Protein AF-A0A0V7ZC06-F1 (afdb_monomer_lite)

Sequence (128 aa):
MSNLKTNTEITSINQELFADLNEKSAETISGGRFENGGGKYEVFKVYNQTGRYKIPYTVDGKRTKYPSTNSFWVTDRGGLIKFDYDAGKPGVQLKQYNLQNGRKYAFRLNTRTAYKYDIELYDIGAWT

pLDDT: mean 76.65, std 20.99, range [34.59, 96.75]

Organism: NCBI:txid371196

Radius of gyration: 22.07 Å; chains: 1; bounding box: 71×57×38 Å

Structure (mmCIF, N/CA/C/O backbone):
data_AF-A0A0V7ZC06-F1
#
_entry.id   AF-A0A0V7ZC06-F1
#
loop_
_atom_site.group_PDB
_atom_site.id
_atom_site.type_symbol
_atom_site.label_atom_id
_atom_site.label_alt_id
_atom_site.label_comp_id
_atom_site.label_asym_id
_atom_site.label_entity_id
_atom_site.label_seq_id
_atom_site.pdbx_PDB_ins_code
_atom_site.Cartn_x
_atom_site.Cartn_y
_atom_site.Cartn_z
_atom_site.occupancy
_atom_site.B_iso_or_equiv
_atom_site.auth_seq_id
_atom_site.auth_comp_id
_atom_site.auth_asym_id
_atom_site.auth_atom_id
_atom_site.pdbx_PDB_model_num
ATOM 1 N N . MET A 1 1 ? -52.140 35.665 2.231 1.00 39.22 1 MET A N 1
ATOM 2 C CA . MET A 1 1 ? -51.582 35.747 0.858 1.00 39.22 1 MET A CA 1
ATOM 3 C C . MET A 1 1 ? -50.680 36.975 0.841 1.00 39.22 1 MET A C 1
ATOM 5 O O . MET A 1 1 ? -51.178 38.013 1.227 1.00 39.22 1 MET A O 1
ATOM 9 N N . SER A 1 2 ? -49.384 36.975 0.546 1.00 40.91 2 SER A N 1
ATOM 10 C CA . SER A 1 2 ? -48.426 35.988 0.044 1.00 40.91 2 SER A CA 1
ATOM 11 C C . SER A 1 2 ? -47.044 36.299 0.642 1.00 40.91 2 SER A C 1
ATOM 13 O O . SER A 1 2 ? -46.740 37.454 0.929 1.00 40.91 2 SER A O 1
ATOM 15 N N . ASN A 1 3 ? -46.224 35.259 0.793 1.00 51.66 3 ASN A N 1
ATOM 16 C CA . ASN A 1 3 ? -44.822 35.305 1.203 1.00 51.66 3 ASN A CA 1
ATOM 17 C C . ASN A 1 3 ? -43.992 36.283 0.359 1.00 51.66 3 ASN A C 1
ATOM 19 O O . ASN A 1 3 ? -43.850 36.069 -0.842 1.00 51.66 3 ASN A O 1
ATOM 23 N N . LEU A 1 4 ? -43.355 37.261 1.001 1.00 47.22 4 LEU A N 1
ATOM 24 C CA . LEU A 1 4 ? -42.133 37.879 0.492 1.00 47.22 4 LEU A CA 1
ATOM 25 C C . LEU A 1 4 ? -41.096 37.856 1.621 1.00 47.22 4 LEU A C 1
ATOM 27 O O . LEU A 1 4 ? -40.970 38.806 2.388 1.00 47.22 4 LEU A O 1
ATOM 31 N N . LYS A 1 5 ? -40.375 36.735 1.741 1.00 47.59 5 LYS A N 1
ATOM 32 C CA . LYS A 1 5 ? -39.086 36.740 2.439 1.00 47.59 5 LYS A CA 1
ATOM 33 C C . LYS A 1 5 ? -38.128 37.522 1.551 1.00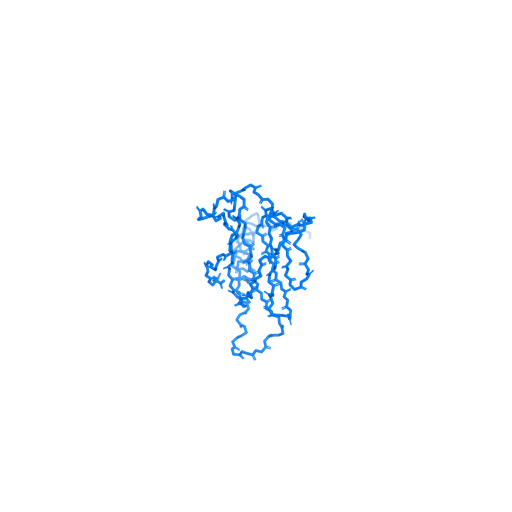 47.59 5 LYS A C 1
ATOM 35 O O . LYS A 1 5 ? -37.911 37.157 0.396 1.00 47.59 5 LYS A O 1
ATOM 40 N N . THR A 1 6 ? -37.681 38.666 2.042 1.00 45.62 6 THR A N 1
ATOM 41 C CA . THR A 1 6 ? -36.851 39.618 1.307 1.00 45.62 6 THR A CA 1
ATOM 42 C C . THR A 1 6 ? -35.501 38.983 0.959 1.00 45.62 6 THR A C 1
ATOM 44 O O . THR A 1 6 ? -34.956 38.185 1.718 1.00 45.62 6 THR A O 1
ATOM 47 N N . ASN A 1 7 ? -34.945 39.334 -0.206 1.00 49.69 7 ASN A N 1
ATOM 48 C CA . ASN A 1 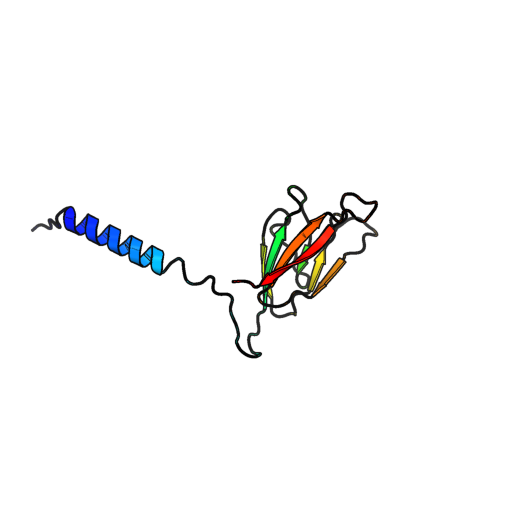7 ? -33.691 38.779 -0.749 1.00 49.69 7 ASN A CA 1
ATOM 49 C C . ASN A 1 7 ? -32.483 38.867 0.213 1.00 49.69 7 ASN A C 1
ATOM 51 O O . ASN A 1 7 ? -31.500 38.141 0.053 1.00 49.69 7 ASN A O 1
ATOM 55 N N . THR A 1 8 ? -32.559 39.720 1.234 1.00 50.12 8 THR A N 1
ATOM 56 C CA . THR A 1 8 ? -31.565 39.841 2.304 1.00 50.12 8 THR A CA 1
ATOM 57 C C . THR A 1 8 ? -31.593 38.648 3.270 1.00 50.12 8 THR A C 1
ATOM 59 O O . THR A 1 8 ? -30.533 38.151 3.641 1.00 50.12 8 THR A O 1
ATOM 62 N N . GLU A 1 9 ? -32.772 38.111 3.611 1.00 51.03 9 GLU A N 1
ATOM 63 C CA . GLU A 1 9 ? -32.895 36.922 4.474 1.00 51.03 9 GLU A CA 1
ATOM 64 C C . GLU A 1 9 ? -32.378 35.660 3.775 1.00 51.03 9 GLU A C 1
ATOM 66 O O . GLU A 1 9 ? -31.717 34.833 4.395 1.00 51.03 9 GLU A O 1
ATOM 71 N N . ILE A 1 10 ? -32.603 35.535 2.463 1.00 52.94 10 ILE A N 1
ATOM 72 C CA . ILE A 1 10 ? -32.097 34.398 1.674 1.00 52.94 10 ILE A CA 1
ATOM 73 C C . ILE A 1 10 ? -30.561 34.434 1.594 1.00 52.94 10 ILE A C 1
ATOM 75 O O . ILE A 1 10 ? -29.912 33.390 1.640 1.00 52.94 10 ILE A O 1
ATOM 79 N N . THR A 1 11 ? -29.960 35.626 1.531 1.00 50.62 11 THR A N 1
ATOM 80 C CA . THR A 1 11 ? -28.495 35.778 1.502 1.00 50.62 11 THR A CA 1
ATOM 81 C C . THR A 1 11 ? -27.863 35.449 2.861 1.00 50.62 11 THR A C 1
ATOM 83 O O . THR A 1 11 ? -26.839 34.768 2.898 1.00 50.62 11 THR A O 1
ATOM 86 N N . SER A 1 12 ? -28.507 35.850 3.966 1.00 54.19 12 SER A N 1
ATOM 87 C CA . SER A 1 12 ? -28.074 35.529 5.337 1.00 54.19 12 SER A CA 1
ATOM 88 C C . SER A 1 12 ? -28.157 34.030 5.634 1.00 54.19 12 SER A C 1
ATOM 90 O O . SER A 1 12 ? -27.194 33.448 6.121 1.00 54.19 12 SER A O 1
ATOM 92 N N . ILE A 1 13 ? -29.268 33.383 5.258 1.00 52.03 13 ILE A N 1
ATOM 93 C CA . ILE A 1 13 ? -29.461 31.937 5.449 1.00 52.03 13 ILE A CA 1
ATOM 94 C C . ILE A 1 13 ? -28.435 31.140 4.640 1.00 52.03 13 ILE A C 1
ATOM 96 O O . ILE A 1 13 ? -27.904 30.154 5.134 1.00 52.03 13 ILE A O 1
ATOM 100 N N . ASN A 1 14 ? -28.112 31.566 3.414 1.00 53.16 14 ASN A N 1
ATOM 101 C CA . ASN A 1 14 ? -27.094 30.886 2.618 1.00 53.16 14 ASN A CA 1
ATOM 102 C C . ASN A 1 14 ? -25.699 31.022 3.247 1.00 53.16 14 ASN A C 1
ATOM 104 O O . ASN A 1 14 ? -24.978 30.033 3.313 1.00 53.16 14 ASN A O 1
ATOM 108 N N . GLN A 1 15 ? -25.315 32.205 3.742 1.00 52.84 15 GLN A N 1
ATOM 109 C CA . GLN A 1 15 ? -24.008 32.383 4.387 1.00 52.84 15 GLN A CA 1
ATOM 110 C C . GLN A 1 15 ? -23.876 31.596 5.696 1.00 52.84 15 GLN A C 1
ATOM 112 O O . GLN A 1 15 ? -22.828 30.995 5.920 1.00 52.84 15 GLN A O 1
ATOM 117 N N . GLU A 1 16 ? -24.931 31.521 6.507 1.00 54.44 16 GLU A N 1
ATOM 118 C CA . GLU A 1 16 ? -24.954 30.676 7.708 1.00 54.44 16 GLU A CA 1
ATOM 119 C C . GLU A 1 16 ? -24.939 29.182 7.357 1.00 54.44 16 GLU A C 1
ATOM 121 O O . GLU A 1 16 ? -24.204 28.415 7.970 1.00 54.44 16 GLU A O 1
ATOM 126 N N . LEU A 1 17 ? -25.652 28.763 6.306 1.00 53.56 17 LEU A N 1
ATOM 127 C CA . LEU A 1 17 ? -25.674 27.367 5.863 1.00 53.56 17 LEU A CA 1
ATOM 128 C C . LEU A 1 17 ? -24.314 26.910 5.311 1.00 53.56 17 LEU A C 1
ATOM 130 O O . LEU A 1 17 ? -23.934 25.757 5.505 1.00 53.56 17 LEU A O 1
ATOM 134 N N . PHE A 1 18 ? -23.557 27.797 4.655 1.00 52.53 18 PHE A N 1
ATOM 135 C CA . PHE A 1 18 ? -22.192 27.499 4.209 1.00 52.53 18 PHE A CA 1
ATOM 136 C C . PHE A 1 18 ? -21.151 27.633 5.327 1.00 52.53 18 PHE A C 1
ATOM 138 O O . PHE A 1 18 ? -20.138 26.944 5.257 1.00 52.53 18 PHE A O 1
ATOM 145 N N . ALA A 1 19 ? -21.384 28.449 6.360 1.00 51.91 19 ALA A N 1
ATOM 146 C CA . ALA A 1 19 ? -20.537 28.488 7.553 1.00 51.91 19 ALA A CA 1
ATOM 147 C C . ALA A 1 19 ? -20.699 27.207 8.390 1.00 51.91 19 ALA A C 1
ATOM 149 O O . ALA A 1 19 ? -19.702 26.549 8.676 1.00 51.91 19 ALA A O 1
ATOM 150 N N . ASP A 1 20 ? -21.937 26.771 8.641 1.00 46.38 20 ASP A N 1
ATOM 151 C CA . ASP A 1 20 ? -22.229 25.520 9.351 1.00 46.38 20 ASP A CA 1
ATOM 152 C C . ASP A 1 20 ? -21.822 24.285 8.538 1.00 46.38 20 ASP A C 1
ATOM 154 O O . ASP A 1 20 ? -21.358 23.301 9.105 1.00 46.38 20 ASP A O 1
ATOM 158 N N . LEU A 1 21 ? -21.934 24.299 7.204 1.00 47.75 21 LEU A N 1
ATOM 159 C CA . LEU A 1 21 ? -21.404 23.204 6.382 1.00 47.75 21 LEU A CA 1
ATOM 160 C C . LEU A 1 21 ? -19.875 23.233 6.287 1.00 47.75 21 LEU A C 1
ATOM 162 O O . LEU A 1 21 ? -19.283 22.167 6.148 1.00 47.75 21 LEU A O 1
ATOM 166 N N . ASN A 1 22 ? -19.212 24.385 6.380 1.00 46.59 22 ASN A N 1
ATOM 167 C CA . ASN A 1 22 ? -17.749 24.432 6.370 1.00 46.59 22 ASN A CA 1
ATOM 168 C C . ASN A 1 22 ? -17.147 24.077 7.744 1.00 46.59 22 ASN A C 1
ATOM 170 O O . ASN A 1 22 ? -16.092 23.450 7.784 1.00 46.59 22 ASN A O 1
ATOM 174 N N . GLU A 1 23 ? -17.844 24.361 8.851 1.00 46.66 23 GLU A N 1
ATOM 175 C CA . GLU A 1 23 ? -17.490 23.850 10.186 1.00 46.66 23 GLU A CA 1
ATOM 176 C C . GLU A 1 23 ? -17.902 22.380 10.386 1.00 46.66 23 GLU A C 1
ATOM 178 O O . GLU A 1 23 ? -17.190 21.629 11.043 1.00 46.66 23 GLU A O 1
ATOM 183 N N . LYS A 1 24 ? -18.983 21.902 9.753 1.00 43.94 24 LYS A N 1
ATOM 184 C CA . LYS A 1 24 ? -19.522 20.543 9.980 1.00 43.94 24 LYS A CA 1
ATOM 185 C C . LYS A 1 24 ? -19.283 19.537 8.848 1.00 43.94 24 LYS A C 1
ATOM 187 O O . LYS A 1 24 ? -19.733 18.397 8.943 1.00 43.94 24 LYS A O 1
ATOM 192 N N . SER A 1 25 ? -18.531 19.913 7.810 1.00 42.38 25 SER A N 1
ATOM 193 C CA . SER A 1 25 ? -18.082 18.993 6.741 1.00 42.38 25 SER A CA 1
ATOM 194 C C . SER A 1 25 ? -16.558 18.862 6.637 1.00 42.38 25 SER A C 1
ATOM 196 O O . SER A 1 25 ? -16.074 18.093 5.807 1.00 42.38 25 SER A O 1
ATOM 198 N N . ALA A 1 26 ? -15.803 19.563 7.490 1.00 42.00 26 ALA A N 1
ATOM 199 C CA . ALA A 1 26 ? -14.355 19.395 7.638 1.00 42.00 26 ALA A CA 1
ATOM 200 C C . ALA A 1 26 ? -13.955 18.548 8.869 1.00 42.00 26 ALA A C 1
ATOM 202 O O . ALA A 1 26 ? -12.815 18.096 8.954 1.00 42.00 26 ALA A O 1
ATOM 203 N N . GLU A 1 27 ? -14.892 18.244 9.773 1.00 40.47 27 GLU A N 1
ATOM 204 C CA . GLU A 1 27 ? -14.658 17.434 10.977 1.00 40.47 27 GLU A CA 1
ATOM 205 C C . GLU A 1 27 ? -15.551 16.180 10.951 1.00 40.47 27 GLU A C 1
ATOM 207 O O . GLU A 1 27 ? -16.661 16.137 11.465 1.00 40.47 27 GLU A O 1
ATOM 212 N N . THR A 1 28 ? -15.177 15.119 10.239 1.00 41.81 28 THR A N 1
ATOM 213 C CA . THR A 1 28 ? -14.452 14.001 10.857 1.00 41.81 28 THR A CA 1
ATOM 214 C C . THR A 1 28 ? -13.660 13.268 9.774 1.00 41.81 28 THR A C 1
ATOM 216 O O . THR A 1 28 ? -14.080 12.258 9.212 1.00 41.81 28 THR A O 1
ATOM 219 N N . ILE A 1 29 ? -12.462 13.769 9.495 1.00 42.09 29 ILE A N 1
ATOM 220 C CA . ILE A 1 29 ? -11.320 12.899 9.209 1.00 42.09 29 ILE A CA 1
ATOM 221 C C . ILE A 1 29 ? -10.377 12.991 10.417 1.00 42.09 29 ILE A C 1
ATOM 223 O O . ILE A 1 29 ? -9.183 13.201 10.253 1.00 42.09 29 ILE A O 1
ATOM 227 N N . SER A 1 30 ? -10.894 12.845 11.641 1.00 37.25 30 SER A N 1
ATOM 228 C CA . SER A 1 30 ? -10.029 12.475 12.758 1.00 37.25 30 SER A CA 1
ATOM 229 C C . SER A 1 30 ? -9.875 10.961 12.701 1.00 37.25 30 SER A C 1
ATOM 231 O O . SER A 1 30 ? -10.849 10.205 12.663 1.00 37.25 30 SER A O 1
ATOM 233 N N . GLY A 1 31 ? -8.629 10.509 12.564 1.00 36.66 31 GLY A N 1
ATOM 234 C CA . GLY A 1 31 ? -8.310 9.097 12.673 1.00 36.66 31 GLY A CA 1
ATOM 235 C C . GLY A 1 31 ? -8.951 8.554 13.944 1.00 36.66 31 GLY A C 1
ATOM 236 O O . GLY A 1 31 ? -8.807 9.154 15.007 1.00 36.66 31 GLY A O 1
ATOM 237 N N . GLY A 1 32 ? -9.683 7.445 13.824 1.00 34.59 32 GLY A N 1
ATOM 238 C CA . GLY A 1 32 ? -10.203 6.717 14.971 1.00 34.59 32 GLY A CA 1
ATOM 239 C C . GLY A 1 32 ? -9.045 6.293 15.866 1.00 34.59 32 GLY A C 1
ATOM 240 O O . GLY A 1 32 ? -8.495 5.202 15.724 1.00 34.59 32 GLY A O 1
ATOM 241 N N . ARG A 1 33 ? -8.670 7.181 16.785 1.00 43.19 33 ARG A N 1
ATOM 242 C CA . ARG A 1 33 ? -7.946 6.885 18.003 1.00 43.19 33 ARG A CA 1
ATOM 243 C C . ARG A 1 33 ? -8.927 6.064 18.827 1.00 43.19 33 ARG A C 1
ATOM 245 O O . ARG A 1 33 ? -9.713 6.605 19.594 1.00 43.19 33 ARG A O 1
ATOM 252 N N . PHE A 1 34 ? -8.907 4.746 18.654 1.00 44.66 34 PHE A N 1
ATOM 253 C CA . PHE A 1 34 ? -9.277 3.891 19.772 1.00 44.66 34 PHE A CA 1
ATOM 254 C C . PHE A 1 34 ? -8.145 4.054 20.782 1.00 44.66 34 PHE A C 1
ATOM 256 O O . PHE A 1 34 ? -7.114 3.384 20.716 1.00 44.66 34 PHE A O 1
ATOM 263 N N . GLU A 1 35 ? -8.294 5.075 21.623 1.00 39.72 35 GLU A N 1
ATOM 264 C CA . GLU A 1 35 ? -7.498 5.271 22.821 1.00 39.72 35 GLU A CA 1
ATOM 265 C C . GLU A 1 35 ? -7.492 3.952 23.592 1.00 39.72 35 GLU A C 1
ATOM 267 O O . GLU A 1 35 ? -8.548 3.404 23.890 1.00 39.72 35 GLU A O 1
ATOM 272 N N . ASN A 1 36 ? -6.299 3.423 23.862 1.00 39.12 36 ASN A N 1
ATOM 273 C CA . ASN A 1 36 ? -6.089 2.242 24.698 1.00 39.12 36 ASN A CA 1
ATOM 274 C C . ASN A 1 36 ? -6.838 0.968 24.241 1.00 39.12 36 ASN A C 1
ATOM 276 O O . ASN A 1 36 ? -7.785 0.524 24.874 1.00 39.12 36 ASN A O 1
ATOM 280 N N . GLY A 1 37 ? -6.355 0.328 23.169 1.00 41.25 37 GLY A N 1
ATOM 281 C CA . GLY A 1 37 ? -6.504 -1.123 22.967 1.00 41.25 37 GLY A CA 1
ATOM 282 C C . GLY A 1 37 ? -7.929 -1.700 22.939 1.00 41.25 37 GLY A C 1
ATOM 283 O O . GLY A 1 37 ? -8.233 -2.566 23.754 1.00 41.25 37 GLY A O 1
ATOM 284 N N . GLY A 1 38 ? -8.787 -1.303 21.986 1.00 41.03 38 GLY A N 1
ATOM 285 C CA . GLY A 1 38 ? -10.144 -1.879 21.944 1.00 41.03 38 GLY A CA 1
ATOM 286 C C . GLY A 1 38 ? -11.013 -1.699 20.694 1.00 41.03 38 GLY A C 1
ATOM 287 O O . GLY A 1 38 ? -12.197 -2.019 20.750 1.00 41.03 38 GLY A O 1
ATOM 288 N N . GLY A 1 39 ? -10.494 -1.211 19.565 1.00 53.75 39 GLY A N 1
ATOM 289 C CA . GLY A 1 39 ? -11.253 -1.201 18.307 1.00 53.75 39 GLY A CA 1
ATOM 290 C C . GLY A 1 39 ? -11.017 -2.483 17.511 1.00 53.75 39 GLY A C 1
ATOM 291 O O . GLY A 1 39 ? -9.866 -2.825 17.265 1.00 53.75 39 GLY A O 1
ATOM 292 N N . LYS A 1 40 ? -12.076 -3.176 17.062 1.00 68.81 40 LYS A N 1
ATOM 293 C CA . LYS A 1 40 ? -11.935 -4.360 16.182 1.00 68.81 40 LYS A CA 1
ATOM 294 C C . LYS A 1 40 ? -11.237 -4.016 14.858 1.00 68.81 40 LYS A C 1
ATOM 296 O O . LYS A 1 40 ? -10.631 -4.887 14.250 1.00 68.81 40 LYS A O 1
ATOM 301 N N . TYR A 1 41 ? -11.358 -2.766 14.406 1.00 81.44 41 TYR A N 1
ATOM 302 C CA . TYR A 1 41 ? -10.904 -2.342 13.090 1.00 81.44 41 TYR A CA 1
ATOM 303 C C . TYR A 1 41 ? -9.672 -1.441 13.148 1.00 81.44 41 TYR A C 1
ATOM 305 O O . TYR A 1 41 ? -9.625 -0.460 13.890 1.00 81.44 41 TYR A O 1
ATOM 313 N N . GLU A 1 42 ? -8.719 -1.746 12.281 1.00 86.06 42 GLU A N 1
ATOM 314 C CA . GLU A 1 42 ? -7.535 -0.967 11.974 1.00 86.06 42 GLU A CA 1
ATOM 315 C C . GLU A 1 42 ? -7.726 -0.236 10.654 1.00 86.06 42 GLU A C 1
ATOM 317 O O . GLU A 1 42 ? -8.326 -0.750 9.704 1.00 86.06 42 GLU A O 1
ATOM 322 N N . VAL A 1 43 ? -7.188 0.974 10.593 1.00 88.94 43 VAL A N 1
ATOM 323 C CA . VAL A 1 43 ? -7.327 1.863 9.451 1.00 88.94 43 VAL A CA 1
ATOM 324 C C . VAL A 1 43 ? -5.968 2.345 8.975 1.00 88.94 43 VAL A C 1
ATOM 326 O O . VAL A 1 43 ? -5.093 2.678 9.772 1.00 88.94 43 VAL A O 1
ATOM 329 N N . PHE A 1 44 ? -5.777 2.400 7.662 1.00 89.88 44 PHE A N 1
ATOM 330 C CA . PHE A 1 44 ? -4.508 2.828 7.073 1.00 89.88 44 PHE A CA 1
ATOM 331 C C . PHE A 1 44 ? -4.718 3.477 5.709 1.00 89.88 44 PHE A C 1
ATOM 333 O O . PHE A 1 44 ? -5.670 3.193 4.974 1.00 89.88 44 PHE A O 1
ATOM 340 N N . LYS A 1 45 ? -3.798 4.381 5.369 1.00 93.56 45 LYS A N 1
ATOM 341 C CA . LYS A 1 45 ? -3.751 5.058 4.070 1.00 93.56 45 LYS A CA 1
ATOM 342 C C . LYS A 1 45 ? -2.507 4.605 3.319 1.00 93.56 45 LYS A C 1
ATOM 344 O O . LYS A 1 45 ? -1.399 4.746 3.827 1.00 93.56 45 LYS A O 1
ATOM 349 N N . VAL A 1 46 ? -2.688 4.089 2.109 1.00 94.56 46 VAL A N 1
ATOM 350 C CA . VAL A 1 46 ? -1.597 3.650 1.231 1.00 94.56 46 VAL A CA 1
ATOM 351 C C . VAL A 1 46 ? -1.541 4.577 0.026 1.00 94.56 46 VAL A C 1
ATOM 353 O O . VAL A 1 46 ? -2.514 4.704 -0.710 1.00 94.56 46 VAL A O 1
ATOM 356 N N . TYR A 1 47 ? -0.404 5.225 -0.173 1.00 94.44 47 TYR A N 1
ATOM 357 C CA . TYR A 1 47 ? -0.137 6.175 -1.241 1.00 94.44 47 TYR A CA 1
ATOM 358 C C . TYR A 1 47 ? 0.706 5.518 -2.326 1.00 94.44 47 TYR A C 1
ATOM 360 O O . TYR A 1 47 ? 1.597 4.713 -2.044 1.00 94.44 47 TYR A O 1
ATOM 368 N N . ASN A 1 48 ? 0.473 5.910 -3.575 1.00 93.88 48 ASN A N 1
ATOM 369 C CA . ASN A 1 48 ? 1.339 5.525 -4.679 1.00 93.88 48 ASN A CA 1
ATOM 370 C C . ASN A 1 48 ? 2.195 6.728 -5.102 1.00 93.88 48 ASN A C 1
ATOM 372 O O . ASN A 1 48 ? 1.738 7.591 -5.845 1.00 93.88 48 ASN A O 1
ATOM 376 N N . GLN A 1 49 ? 3.443 6.785 -4.623 1.00 93.75 49 GLN A N 1
ATOM 377 C CA . GLN A 1 49 ? 4.407 7.844 -4.960 1.00 93.75 49 GLN A CA 1
ATOM 378 C C . GLN A 1 49 ? 5.365 7.429 -6.086 1.00 93.75 49 GLN A C 1
ATOM 380 O O . GLN A 1 49 ? 6.398 8.054 -6.300 1.00 93.75 49 GLN A O 1
ATOM 385 N N . THR A 1 50 ? 5.023 6.386 -6.843 1.00 90.06 50 THR A N 1
ATOM 386 C CA . THR A 1 50 ? 5.818 5.922 -7.991 1.00 90.06 50 THR A CA 1
ATOM 387 C C . THR A 1 50 ? 5.506 6.705 -9.279 1.00 90.06 50 THR A C 1
ATOM 389 O O . THR A 1 50 ? 6.061 6.428 -10.346 1.00 90.06 50 THR A O 1
ATOM 392 N N . GLY A 1 51 ? 4.605 7.691 -9.193 1.00 80.12 51 GLY A N 1
ATOM 393 C CA . GLY A 1 51 ? 4.218 8.608 -10.263 1.00 80.12 51 GLY A CA 1
ATOM 394 C C . GLY A 1 51 ? 3.242 7.994 -11.264 1.00 80.12 51 GLY A C 1
ATOM 395 O O . GLY A 1 51 ? 2.092 8.411 -11.338 1.00 80.12 51 GLY A O 1
ATOM 396 N N . ARG A 1 52 ? 3.694 7.004 -12.041 1.00 82.25 52 ARG A N 1
ATOM 397 C CA . ARG A 1 52 ? 2.920 6.428 -13.162 1.00 82.25 52 ARG A CA 1
ATOM 398 C C . ARG A 1 52 ? 2.669 4.927 -13.068 1.00 82.25 52 ARG A C 1
ATOM 400 O O . ARG A 1 52 ? 1.886 4.388 -13.849 1.00 82.25 52 ARG A O 1
ATOM 407 N N . TYR A 1 53 ? 3.369 4.233 -12.176 1.00 88.94 53 TYR A N 1
ATOM 408 C CA . TYR A 1 53 ? 3.303 2.780 -12.128 1.00 88.94 53 TYR A CA 1
ATOM 409 C C . TYR A 1 53 ? 2.071 2.319 -11.360 1.00 88.94 53 TYR A C 1
ATOM 411 O O . TYR A 1 53 ? 1.695 2.886 -10.335 1.00 88.94 53 TYR A O 1
ATOM 419 N N . LYS A 1 54 ? 1.420 1.274 -11.875 1.00 92.19 54 LYS A N 1
ATOM 420 C CA . LYS A 1 54 ? 0.329 0.602 -11.172 1.00 92.19 54 LYS A CA 1
ATOM 421 C C . LYS A 1 54 ? 0.968 -0.417 -10.248 1.00 92.19 54 LYS A C 1
ATOM 423 O O . LYS A 1 54 ? 1.615 -1.331 -10.742 1.00 92.19 54 LYS A O 1
ATOM 428 N N . ILE A 1 55 ? 0.800 -0.251 -8.942 1.00 92.75 55 ILE A N 1
ATOM 429 C CA . ILE A 1 55 ? 1.342 -1.190 -7.964 1.00 92.75 55 ILE A CA 1
ATOM 430 C C . ILE A 1 55 ? 0.191 -2.086 -7.510 1.00 92.75 55 ILE A C 1
ATOM 432 O O . ILE A 1 55 ? -0.661 -1.637 -6.740 1.00 92.75 55 ILE A O 1
ATOM 436 N N . PRO A 1 56 ? 0.077 -3.319 -8.027 1.00 93.38 56 PRO A N 1
ATOM 437 C CA . PRO A 1 56 ? -0.871 -4.284 -7.498 1.00 93.38 56 PRO A CA 1
ATOM 438 C C . PRO A 1 56 ? -0.441 -4.720 -6.094 1.00 93.38 56 PRO A C 1
ATOM 440 O O . PRO A 1 56 ? 0.708 -5.079 -5.845 1.00 93.38 56 PRO A O 1
ATOM 443 N N . TYR A 1 57 ? -1.389 -4.708 -5.163 1.00 95.62 57 TYR A N 1
ATOM 444 C CA . TYR A 1 57 ? -1.161 -5.187 -3.807 1.00 95.62 57 TYR A CA 1
ATOM 445 C C . TYR A 1 57 ? -2.445 -5.732 -3.186 1.00 95.62 57 TYR A C 1
ATOM 447 O O . TYR A 1 57 ? -3.559 -5.483 -3.667 1.00 95.62 57 TYR A O 1
ATOM 455 N N . THR A 1 58 ? -2.284 -6.479 -2.101 1.00 96.12 58 THR A N 1
ATOM 456 C CA . THR A 1 58 ? -3.374 -6.936 -1.242 1.00 96.12 58 THR A CA 1
ATOM 457 C C . THR A 1 58 ? -3.163 -6.460 0.179 1.00 96.12 58 THR A C 1
ATOM 459 O O . THR A 1 58 ? -2.023 -6.446 0.629 1.00 96.12 58 THR A O 1
ATOM 462 N N . VAL A 1 59 ? -4.242 -6.186 0.898 1.00 95.62 59 VAL A N 1
ATOM 463 C CA . VAL A 1 59 ? -4.248 -6.083 2.361 1.00 95.62 59 VAL A CA 1
ATOM 464 C C . VAL A 1 59 ? -5.105 -7.226 2.885 1.00 95.62 59 VAL A C 1
ATOM 466 O O . VAL A 1 59 ? -6.251 -7.377 2.458 1.00 95.62 59 VAL A O 1
ATOM 469 N N . ASP A 1 60 ? -4.540 -8.070 3.746 1.00 94.00 60 ASP A N 1
ATOM 470 C CA . ASP A 1 60 ? -5.211 -9.238 4.335 1.00 94.00 60 ASP A CA 1
ATOM 471 C C . ASP A 1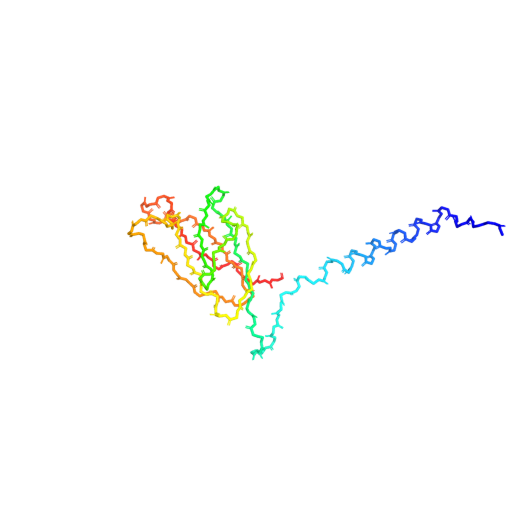 60 ? 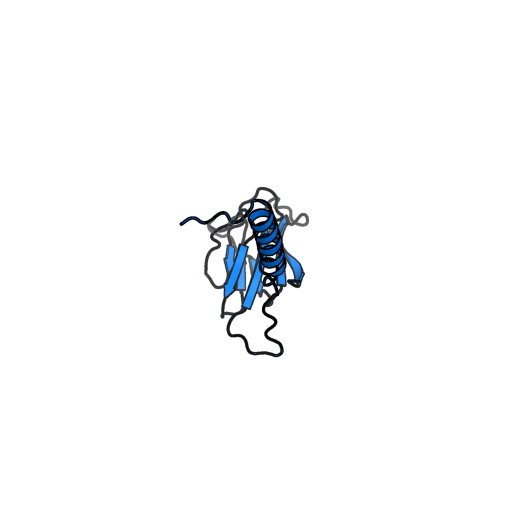-5.875 -10.149 3.289 1.00 94.00 60 ASP A C 1
ATOM 473 O O . ASP A 1 60 ? -6.986 -10.662 3.454 1.00 94.00 60 ASP A O 1
ATOM 477 N N . GLY A 1 61 ? -5.190 -10.308 2.152 1.00 93.62 61 GLY A N 1
ATOM 478 C CA . GLY A 1 61 ? -5.644 -11.095 1.004 1.00 93.62 61 GLY A CA 1
ATOM 479 C C . GLY A 1 61 ? -6.649 -10.387 0.089 1.00 93.62 61 GLY A C 1
ATOM 480 O O . GLY A 1 61 ? -6.914 -10.870 -1.011 1.00 93.62 61 GLY A O 1
ATOM 481 N N . LYS A 1 62 ? -7.176 -9.217 0.466 1.00 94.56 62 LYS A N 1
ATOM 482 C CA . LYS A 1 62 ? -8.076 -8.427 -0.381 1.00 94.56 62 LYS A CA 1
ATOM 483 C C . LYS A 1 62 ? -7.273 -7.537 -1.323 1.00 94.56 62 LYS A C 1
ATOM 485 O O . LYS A 1 62 ? -6.450 -6.745 -0.882 1.00 94.56 62 LYS A O 1
ATOM 490 N N . ARG A 1 63 ? -7.520 -7.652 -2.630 1.00 94.44 63 ARG A N 1
ATOM 491 C CA . ARG A 1 63 ? -6.847 -6.849 -3.667 1.00 94.44 63 ARG A CA 1
ATOM 492 C C . ARG A 1 63 ? -7.250 -5.380 -3.612 1.00 94.44 63 ARG A C 1
ATOM 494 O O . ARG A 1 63 ? -8.417 -5.059 -3.381 1.00 94.44 63 ARG A O 1
ATOM 501 N N . THR A 1 64 ? -6.288 -4.499 -3.880 1.00 92.75 64 THR A N 1
ATOM 502 C CA . THR A 1 64 ? -6.569 -3.080 -4.096 1.00 92.75 64 THR A CA 1
ATOM 503 C C . THR A 1 64 ? -7.489 -2.876 -5.295 1.00 92.75 64 THR A C 1
ATOM 505 O O . THR A 1 64 ? -7.319 -3.499 -6.343 1.00 92.75 64 THR A O 1
ATOM 508 N N . LYS A 1 65 ? -8.462 -1.975 -5.140 1.00 85.31 65 LYS A N 1
ATOM 509 C CA . LYS A 1 65 ? -9.295 -1.496 -6.252 1.00 85.31 65 LYS A CA 1
ATOM 510 C C . LYS A 1 65 ? -8.567 -0.448 -7.096 1.00 85.31 65 LYS A C 1
ATOM 512 O O . LYS A 1 65 ? -8.900 -0.266 -8.262 1.00 85.31 65 LYS A O 1
ATOM 517 N N . TYR A 1 66 ? -7.579 0.230 -6.513 1.00 83.62 66 TYR A N 1
ATOM 518 C CA . TYR A 1 66 ? -6.972 1.431 -7.076 1.00 83.62 66 TYR A CA 1
ATOM 519 C C . TYR A 1 66 ? -5.437 1.352 -7.024 1.00 83.62 66 TYR A C 1
ATOM 521 O O . TYR A 1 66 ? -4.800 2.055 -6.242 1.00 83.62 66 TYR A O 1
ATOM 529 N N . PRO A 1 67 ? -4.802 0.513 -7.863 1.00 86.56 67 PRO A N 1
ATOM 530 C CA . PRO A 1 67 ? -3.349 0.304 -7.832 1.00 86.56 67 PRO A CA 1
ATOM 531 C C . PRO A 1 67 ? -2.531 1.520 -8.304 1.00 86.56 67 PRO A C 1
ATOM 533 O O . PRO A 1 67 ? -1.316 1.559 -8.136 1.00 86.56 67 PRO A O 1
ATOM 536 N N . SER A 1 68 ? -3.171 2.515 -8.921 1.00 85.81 68 SER A N 1
ATOM 537 C CA . SER A 1 68 ? -2.515 3.707 -9.483 1.00 85.81 68 SER A CA 1
ATOM 538 C C . SER A 1 68 ? -2.644 4.961 -8.620 1.00 85.81 68 SER A C 1
ATOM 540 O O . SER A 1 68 ? -2.096 5.991 -8.986 1.00 85.81 68 SER A O 1
ATOM 542 N N . THR A 1 69 ? -3.390 4.913 -7.517 1.00 86.69 69 THR A N 1
ATOM 543 C CA . THR A 1 69 ? -3.662 6.094 -6.687 1.00 86.69 69 THR A CA 1
ATOM 544 C C . THR A 1 69 ? -3.689 5.725 -5.208 1.00 86.69 69 THR A C 1
ATOM 546 O O . THR A 1 69 ? -3.475 4.574 -4.820 1.00 86.69 69 THR A O 1
ATOM 549 N N . ASN A 1 70 ? -3.926 6.726 -4.374 1.00 89.56 70 ASN A N 1
ATOM 550 C CA . ASN A 1 70 ? -4.047 6.572 -2.940 1.00 89.56 70 ASN A CA 1
ATOM 551 C C . ASN A 1 70 ? -5.275 5.719 -2.615 1.00 89.56 70 ASN A C 1
ATOM 553 O O . ASN A 1 70 ? -6.321 5.818 -3.254 1.00 89.56 70 ASN A O 1
ATOM 557 N N . SER A 1 71 ? -5.144 4.870 -1.609 1.00 90.31 71 SER A N 1
ATOM 558 C CA . SER A 1 71 ? -6.196 3.971 -1.165 1.00 90.31 71 SER A CA 1
ATOM 559 C C . SER A 1 71 ? -6.359 4.061 0.338 1.00 90.31 71 SER A C 1
ATOM 561 O O . SER A 1 71 ? -5.386 4.139 1.091 1.00 90.31 71 SER A O 1
ATOM 563 N N . PHE A 1 72 ? -7.615 4.003 0.753 1.00 91.69 72 PHE A N 1
ATOM 564 C CA . PHE A 1 72 ? -7.996 3.874 2.142 1.00 91.69 72 PHE A CA 1
ATOM 565 C C . PHE A 1 72 ? -8.420 2.439 2.428 1.00 91.69 72 PHE A C 1
ATOM 567 O O . PHE A 1 72 ? -9.094 1.809 1.608 1.00 91.69 72 PHE A O 1
ATOM 574 N N . TRP A 1 73 ? -8.036 1.941 3.593 1.00 91.19 73 TRP A N 1
ATOM 575 C CA . TRP A 1 73 ? -8.325 0.586 4.010 1.00 91.19 73 TRP A CA 1
ATOM 576 C C . TRP A 1 73 ? -8.792 0.541 5.453 1.00 91.19 73 TRP A C 1
ATOM 578 O O . TRP A 1 73 ? -8.314 1.291 6.303 1.00 91.19 73 TRP A O 1
ATOM 588 N N . VAL A 1 74 ? -9.702 -0.398 5.685 1.00 90.94 74 VAL A N 1
ATOM 589 C CA . VAL A 1 74 ? -10.223 -0.784 6.991 1.00 90.94 74 VAL A CA 1
ATOM 590 C C . VAL A 1 74 ? -10.193 -2.307 7.039 1.00 90.94 74 VAL A C 1
ATOM 592 O O . VAL A 1 74 ? -10.669 -2.954 6.099 1.00 90.94 74 VAL A O 1
ATOM 595 N N . THR A 1 75 ? -9.627 -2.878 8.094 1.00 86.00 75 THR A N 1
ATOM 596 C CA . THR A 1 75 ? -9.546 -4.330 8.306 1.00 86.00 75 THR A CA 1
ATOM 597 C C . THR A 1 75 ? -9.651 -4.657 9.786 1.00 86.00 75 THR A C 1
ATOM 599 O O . THR A 1 75 ? -9.404 -3.795 10.612 1.00 86.00 75 THR A O 1
ATOM 602 N N . ASP A 1 76 ? -9.993 -5.891 10.130 1.00 85.81 76 ASP A N 1
ATOM 603 C CA . ASP A 1 76 ? -9.960 -6.427 11.494 1.00 85.81 76 ASP A CA 1
ATOM 604 C C . ASP A 1 76 ? -8.905 -7.530 11.679 1.00 85.81 76 ASP A C 1
ATOM 606 O O . ASP A 1 76 ? -9.019 -8.354 12.587 1.00 85.81 76 ASP A O 1
ATOM 610 N N . ARG A 1 77 ? -7.904 -7.598 10.786 1.00 86.38 77 ARG A N 1
ATOM 611 C CA . ARG A 1 77 ? -6.988 -8.750 10.675 1.00 86.38 77 ARG A CA 1
ATOM 612 C C . ARG A 1 77 ? -5.493 -8.432 10.774 1.00 86.38 77 ARG A C 1
ATOM 614 O O . ARG A 1 77 ? -4.689 -9.293 10.425 1.00 86.38 77 ARG A O 1
ATOM 621 N N . GLY A 1 78 ? -5.099 -7.248 11.230 1.00 84.38 78 GLY A N 1
ATOM 622 C CA . GLY A 1 78 ? -3.690 -6.882 11.419 1.00 84.38 78 GLY A CA 1
ATOM 623 C C . GLY A 1 78 ? -3.085 -6.059 10.279 1.00 84.38 78 GLY A C 1
ATOM 624 O O . GLY A 1 78 ? -1.979 -5.545 10.424 1.00 84.38 78 GLY A O 1
ATOM 625 N N . GLY A 1 79 ? -3.752 -5.949 9.122 1.00 90.00 79 GLY A N 1
ATOM 626 C CA . GLY A 1 79 ? -3.278 -5.114 8.020 1.00 90.00 79 GLY A CA 1
ATOM 627 C C . GLY A 1 79 ? -2.000 -5.629 7.359 1.00 90.00 79 GLY A C 1
ATOM 628 O O . GLY A 1 79 ? -1.094 -4.849 7.075 1.00 90.00 79 GLY A O 1
ATOM 629 N N . LEU A 1 80 ? -1.901 -6.928 7.070 1.00 95.38 80 LEU A N 1
ATOM 630 C CA . LEU A 1 80 ? -0.780 -7.488 6.317 1.00 95.38 80 LEU A CA 1
ATOM 631 C C . LEU A 1 80 ? -0.881 -7.077 4.843 1.00 95.38 80 LEU A C 1
ATOM 633 O O . LEU A 1 80 ? -1.712 -7.597 4.088 1.00 95.38 80 LEU A O 1
ATOM 637 N N . ILE A 1 81 ? 0.001 -6.181 4.404 1.00 96.44 81 ILE A N 1
ATOM 638 C CA . ILE A 1 81 ? 0.110 -5.794 2.999 1.00 96.44 81 ILE A CA 1
ATOM 639 C C . ILE A 1 81 ? 1.079 -6.716 2.255 1.00 96.44 81 ILE A C 1
ATOM 641 O O . ILE A 1 81 ? 2.157 -7.034 2.754 1.00 96.44 81 ILE A O 1
ATOM 645 N N . LYS A 1 82 ? 0.709 -7.127 1.038 1.00 96.31 82 LYS A N 1
ATOM 646 C CA . LYS A 1 82 ? 1.575 -7.869 0.108 1.00 96.31 82 LYS A CA 1
ATOM 647 C C . LYS A 1 82 ? 1.586 -7.203 -1.254 1.00 96.31 82 LYS A C 1
ATOM 649 O O . LYS A 1 82 ? 0.514 -6.880 -1.763 1.00 96.31 82 LYS A O 1
ATOM 654 N N . PHE A 1 83 ? 2.757 -7.019 -1.850 1.00 95.31 83 PHE A N 1
ATOM 655 C CA . PHE A 1 83 ? 2.894 -6.285 -3.106 1.00 95.31 83 PHE A CA 1
ATOM 656 C C . PHE A 1 83 ? 4.129 -6.702 -3.899 1.00 95.31 83 PHE A C 1
ATOM 658 O O . PHE A 1 83 ? 5.096 -7.217 -3.344 1.00 95.31 83 PHE A O 1
ATOM 665 N N . ASP A 1 84 ? 4.076 -6.427 -5.195 1.00 93.69 84 ASP A N 1
ATOM 666 C CA . ASP A 1 84 ? 5.220 -6.351 -6.098 1.00 93.69 84 ASP A CA 1
ATOM 667 C C . ASP A 1 84 ? 4.781 -5.556 -7.342 1.00 93.69 84 ASP A C 1
ATOM 669 O O . ASP A 1 84 ? 3.584 -5.501 -7.637 1.00 93.69 84 ASP A O 1
ATOM 673 N N . TYR A 1 85 ? 5.705 -4.941 -8.082 1.00 90.88 85 TYR A N 1
ATOM 674 C CA . TYR A 1 85 ? 5.361 -4.331 -9.371 1.00 90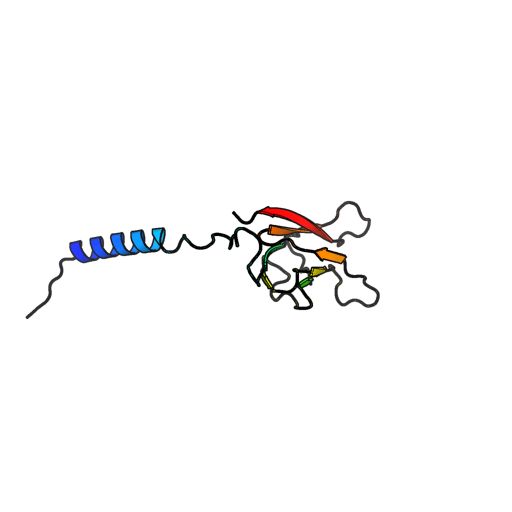.88 85 TYR A CA 1
ATOM 675 C C . TYR A 1 85 ? 4.861 -5.382 -10.375 1.00 90.88 85 TYR A C 1
ATOM 677 O O . TYR A 1 85 ? 3.897 -5.152 -11.105 1.00 90.88 85 TYR A O 1
ATOM 685 N N . ASP A 1 86 ? 5.473 -6.563 -10.360 1.00 90.94 86 ASP A N 1
ATOM 686 C CA . ASP A 1 86 ? 5.207 -7.682 -11.254 1.00 90.94 86 ASP A CA 1
ATOM 687 C C . ASP A 1 86 ? 4.228 -8.706 -10.664 1.00 90.94 86 ASP A C 1
ATOM 689 O O . ASP A 1 86 ? 4.196 -9.863 -11.101 1.00 90.94 86 ASP A O 1
ATOM 693 N N . ALA A 1 87 ? 3.411 -8.311 -9.678 1.00 85.88 87 ALA A N 1
ATOM 694 C CA . ALA A 1 87 ? 2.471 -9.234 -9.052 1.00 85.88 87 ALA A CA 1
ATOM 695 C C . ALA A 1 87 ? 1.538 -9.856 -10.110 1.00 85.88 87 ALA A C 1
ATOM 697 O O . ALA A 1 87 ? 0.725 -9.172 -10.734 1.00 85.88 87 ALA A O 1
ATOM 698 N N . GLY A 1 88 ? 1.664 -11.172 -10.303 1.00 83.94 88 GLY A N 1
ATOM 699 C CA . GLY A 1 88 ? 0.950 -11.935 -11.332 1.00 83.94 88 GLY A CA 1
ATOM 700 C C . GLY A 1 88 ? 1.859 -12.637 -12.343 1.00 83.94 88 GLY A C 1
ATOM 701 O O . GLY A 1 88 ? 1.388 -13.540 -13.032 1.00 83.94 88 GLY A O 1
ATOM 702 N N . LYS A 1 89 ? 3.150 -12.292 -12.414 1.00 88.81 89 LYS A N 1
ATOM 703 C CA . LYS A 1 89 ? 4.123 -13.073 -13.189 1.00 88.81 89 LYS A CA 1
ATOM 704 C C . LYS A 1 89 ? 4.534 -14.345 -12.425 1.00 88.81 89 LYS A C 1
ATOM 706 O O . LYS A 1 89 ? 4.737 -14.280 -11.209 1.00 88.81 89 LYS A O 1
ATOM 711 N N . PRO A 1 90 ? 4.680 -15.499 -13.105 1.00 90.25 90 PRO A N 1
ATOM 712 C CA . PRO A 1 90 ? 5.185 -16.720 -12.482 1.00 90.25 90 PRO A CA 1
ATOM 713 C C . PRO A 1 90 ? 6.566 -16.511 -11.852 1.00 90.25 90 PRO A C 1
ATOM 715 O O . PRO A 1 90 ? 7.420 -15.847 -12.434 1.00 90.25 90 PRO A O 1
ATOM 718 N N . GLY A 1 91 ? 6.783 -17.086 -10.668 1.00 88.62 91 GLY A N 1
ATOM 719 C CA . GLY A 1 91 ? 8.072 -17.028 -9.968 1.00 88.62 91 GLY A CA 1
ATOM 720 C C . GLY A 1 91 ? 8.368 -15.722 -9.218 1.00 88.62 91 GLY A C 1
ATOM 721 O O . GLY A 1 91 ? 9.406 -15.638 -8.571 1.00 88.62 91 GLY A O 1
ATOM 722 N N . VAL A 1 92 ? 7.477 -14.722 -9.251 1.00 89.00 92 VAL A N 1
ATOM 723 C CA . VAL A 1 92 ? 7.651 -13.477 -8.481 1.00 89.00 92 VAL A CA 1
ATOM 724 C C . VAL A 1 92 ? 7.306 -13.694 -7.009 1.00 89.00 92 VAL A C 1
ATOM 726 O O . VAL A 1 92 ? 6.205 -14.134 -6.669 1.00 89.00 92 VAL A O 1
ATOM 729 N N . GLN A 1 93 ? 8.236 -13.334 -6.124 1.00 89.88 93 GLN A N 1
ATOM 730 C CA . GLN A 1 93 ? 8.023 -13.333 -4.680 1.00 89.88 93 GLN A CA 1
ATOM 731 C C . GLN A 1 93 ? 7.486 -11.972 -4.223 1.00 89.88 93 GLN A C 1
ATOM 733 O O . GLN A 1 93 ? 8.154 -10.956 -4.366 1.00 89.88 93 GLN A O 1
ATOM 738 N N . LEU A 1 94 ? 6.289 -11.957 -3.630 1.00 92.50 94 LEU A N 1
ATOM 739 C CA . LEU A 1 94 ? 5.696 -10.725 -3.104 1.00 92.50 94 LEU A CA 1
ATOM 740 C C . LEU A 1 94 ? 6.395 -10.278 -1.815 1.00 92.50 94 LEU A C 1
ATOM 742 O O . LEU A 1 94 ? 6.557 -11.076 -0.884 1.00 92.50 94 LEU A O 1
ATOM 746 N N . LYS A 1 95 ? 6.705 -8.982 -1.724 1.00 93.69 95 LYS A N 1
ATOM 747 C CA . LYS A 1 95 ? 7.128 -8.326 -0.481 1.00 93.69 95 LYS A CA 1
ATOM 748 C C . LYS A 1 95 ? 5.947 -8.219 0.479 1.00 93.69 95 LYS A C 1
ATOM 750 O O . LYS A 1 95 ? 4.803 -8.095 0.035 1.00 93.69 95 LYS A O 1
ATOM 755 N N . GLN A 1 96 ? 6.210 -8.285 1.785 1.00 95.19 96 GLN A N 1
ATOM 756 C CA . GLN A 1 96 ? 5.171 -8.327 2.820 1.00 95.19 96 GLN A CA 1
ATOM 757 C C . GLN A 1 96 ? 5.537 -7.439 4.009 1.00 95.19 96 GLN A C 1
ATOM 759 O O . GLN A 1 96 ? 6.683 -7.461 4.450 1.00 95.19 96 GLN A O 1
ATOM 764 N N . TYR A 1 97 ? 4.568 -6.683 4.530 1.00 92.94 97 TYR A N 1
ATOM 765 C CA . TYR A 1 97 ? 4.747 -5.804 5.690 1.00 92.94 97 TYR A CA 1
ATOM 766 C C . TYR A 1 97 ? 3.475 -5.771 6.543 1.00 92.94 97 TYR A C 1
ATOM 768 O O . TYR A 1 97 ? 2.371 -5.796 6.004 1.00 92.94 97 TYR A O 1
ATOM 776 N N . ASN A 1 98 ? 3.623 -5.679 7.865 1.00 92.38 98 ASN A N 1
ATOM 777 C CA . ASN A 1 98 ? 2.497 -5.402 8.757 1.00 92.38 98 ASN A CA 1
ATOM 778 C C . ASN A 1 98 ? 2.285 -3.891 8.834 1.00 92.38 98 ASN A C 1
ATOM 780 O O . ASN A 1 98 ? 3.211 -3.149 9.173 1.00 92.38 98 ASN A O 1
ATOM 784 N N . LEU A 1 99 ? 1.080 -3.442 8.496 1.00 90.81 99 LEU A N 1
ATOM 785 C CA . LEU A 1 99 ? 0.692 -2.051 8.658 1.00 90.81 99 LEU A CA 1
ATOM 786 C C . LEU A 1 99 ? 0.283 -1.808 10.111 1.00 90.81 99 LEU A C 1
ATOM 788 O O . LEU A 1 99 ? -0.299 -2.662 10.765 1.00 90.81 99 LEU A O 1
ATOM 792 N N . GLN A 1 100 ? 0.588 -0.626 10.619 1.00 90.25 100 GLN A N 1
ATOM 793 C CA . GLN A 1 100 ? 0.180 -0.193 11.944 1.00 90.25 100 GLN A CA 1
ATOM 794 C C . GLN A 1 100 ? -1.071 0.676 11.825 1.00 90.25 100 GLN A C 1
ATOM 796 O O . GLN A 1 100 ? -1.169 1.544 10.948 1.00 90.25 100 GLN A O 1
ATOM 801 N N . ASN A 1 101 ? -2.022 0.452 12.729 1.00 89.25 101 ASN A N 1
ATOM 802 C CA . ASN A 1 101 ? -3.258 1.218 12.790 1.00 89.25 101 ASN A CA 1
ATOM 803 C C . ASN A 1 101 ? -2.991 2.734 12.860 1.00 89.25 101 ASN A C 1
ATOM 805 O O . ASN A 1 101 ? -2.126 3.200 13.603 1.00 89.25 101 ASN A O 1
ATOM 809 N N . GLY A 1 102 ? -3.745 3.511 12.084 1.00 86.31 102 GLY A N 1
ATOM 810 C CA . GLY A 1 102 ? -3.659 4.969 12.056 1.00 86.31 102 GLY A CA 1
ATOM 811 C C . GLY A 1 102 ? -2.428 5.515 11.331 1.00 86.31 102 GLY A C 1
ATOM 812 O O . GLY A 1 102 ? -2.132 6.703 11.456 1.00 86.31 102 GLY A O 1
ATOM 813 N N . ARG A 1 103 ? -1.692 4.695 10.572 1.00 92.25 103 ARG A N 1
ATOM 814 C CA . ARG A 1 103 ? -0.497 5.131 9.831 1.00 92.25 103 ARG A CA 1
ATOM 815 C C . ARG A 1 103 ? -0.756 5.326 8.337 1.00 92.25 103 ARG A C 1
ATOM 817 O O . ARG A 1 103 ? -1.713 4.815 7.743 1.00 92.25 103 ARG A O 1
ATOM 824 N N . LYS A 1 104 ? 0.131 6.108 7.727 1.00 94.19 104 LYS A N 1
ATOM 825 C CA . LYS A 1 104 ? 0.205 6.385 6.294 1.00 94.19 104 LYS A CA 1
ATOM 826 C C . LYS A 1 104 ? 1.446 5.697 5.726 1.00 94.19 104 LYS A C 1
ATOM 828 O O . LYS A 1 104 ? 2.530 5.819 6.287 1.00 94.19 104 LYS A O 1
ATOM 833 N N . TYR A 1 105 ? 1.304 5.047 4.577 1.00 95.81 105 TYR A N 1
ATOM 834 C CA . TYR A 1 105 ? 2.393 4.346 3.896 1.00 95.81 105 TYR A CA 1
ATOM 835 C C . TYR A 1 105 ? 2.487 4.747 2.432 1.00 95.81 105 TYR A C 1
ATOM 837 O O . TYR A 1 105 ? 1.464 5.017 1.816 1.00 95.81 105 TYR A O 1
ATOM 845 N N . ALA A 1 106 ? 3.679 4.749 1.843 1.00 96.06 106 ALA A N 1
ATOM 846 C CA . ALA A 1 106 ? 3.883 5.105 0.444 1.00 96.06 106 ALA A CA 1
ATOM 847 C C . ALA A 1 106 ? 4.729 4.077 -0.304 1.00 96.06 106 ALA A C 1
ATOM 849 O O . ALA A 1 106 ? 5.833 3.743 0.125 1.00 96.06 106 ALA A O 1
ATOM 850 N N . PHE A 1 107 ? 4.237 3.645 -1.466 1.00 96.75 107 PHE A N 1
ATOM 851 C CA . PHE A 1 107 ? 5.058 2.944 -2.447 1.00 96.75 107 PHE A CA 1
ATOM 852 C C . PHE A 1 107 ? 6.023 3.910 -3.123 1.00 96.75 107 PHE A C 1
ATOM 854 O O . PHE A 1 107 ? 5.604 4.960 -3.620 1.00 96.75 107 PHE A O 1
ATOM 861 N N . ARG A 1 108 ? 7.300 3.531 -3.182 1.00 94.81 108 ARG A N 1
ATOM 862 C CA . ARG A 1 108 ? 8.374 4.267 -3.861 1.00 94.81 108 ARG A CA 1
ATOM 863 C C . ARG A 1 108 ? 9.238 3.305 -4.668 1.00 94.81 108 ARG A C 1
ATOM 865 O O . ARG A 1 108 ? 9.327 2.128 -4.330 1.00 94.81 108 ARG A O 1
ATOM 872 N N . LEU A 1 109 ? 9.874 3.814 -5.722 1.00 92.69 109 LEU A N 1
ATOM 873 C CA . LEU A 1 109 ? 10.883 3.049 -6.454 1.00 92.69 109 LEU A CA 1
ATOM 874 C C . LEU A 1 109 ? 12.106 2.837 -5.563 1.00 92.69 109 LEU A C 1
ATOM 876 O O . LEU A 1 109 ? 12.597 3.787 -4.948 1.00 92.69 109 LEU A O 1
ATOM 880 N N . ASN A 1 110 ? 12.605 1.609 -5.530 1.00 91.19 110 ASN A N 1
ATOM 881 C CA . ASN A 1 110 ? 13.860 1.286 -4.884 1.00 91.19 110 ASN A CA 1
ATOM 882 C C . ASN A 1 110 ? 15.015 1.558 -5.846 1.00 91.19 110 ASN A C 1
ATOM 884 O O . ASN A 1 110 ? 15.240 0.819 -6.799 1.00 91.19 110 ASN A O 1
ATOM 888 N N . THR A 1 111 ? 15.765 2.625 -5.593 1.00 88.38 111 THR A N 1
ATOM 889 C CA . THR A 1 111 ? 16.913 3.005 -6.427 1.00 88.38 111 THR A CA 1
ATOM 890 C C . THR A 1 111 ? 18.202 2.272 -6.054 1.00 88.38 111 THR A C 1
ATOM 892 O O . THR A 1 111 ? 19.237 2.515 -6.669 1.00 88.38 111 THR A O 1
ATOM 895 N N . ARG A 1 112 ? 18.164 1.387 -5.049 1.00 89.44 112 ARG A N 1
ATOM 896 C CA . ARG A 1 112 ? 19.335 0.645 -4.555 1.00 89.44 112 ARG A CA 1
ATOM 897 C C . ARG A 1 112 ? 19.512 -0.721 -5.214 1.00 89.44 112 ARG A C 1
ATOM 899 O O 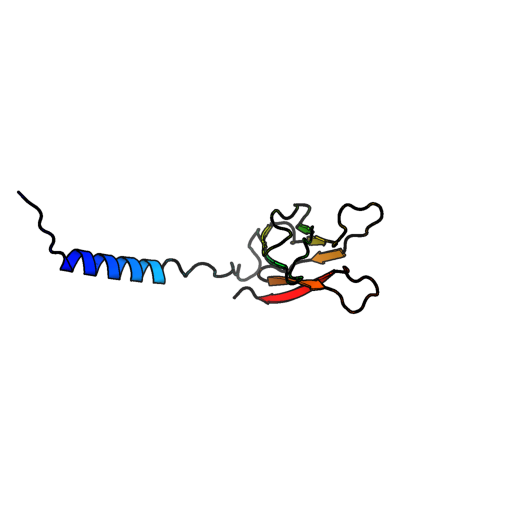. ARG A 1 112 ? 20.523 -1.374 -4.975 1.00 89.44 112 ARG A O 1
ATOM 906 N N . THR A 1 113 ? 18.550 -1.168 -6.017 1.00 87.00 113 THR A N 1
ATOM 907 C CA . THR A 1 113 ? 18.613 -2.452 -6.720 1.00 87.00 113 THR A CA 1
ATOM 908 C C . THR A 1 113 ? 18.815 -2.239 -8.218 1.00 87.00 113 THR A C 1
ATOM 910 O O . THR A 1 113 ? 18.471 -1.199 -8.775 1.00 87.00 113 THR A O 1
ATOM 913 N N . ALA A 1 114 ? 19.382 -3.241 -8.897 1.00 89.00 114 ALA A N 1
ATOM 914 C CA . ALA A 1 114 ? 19.577 -3.191 -10.349 1.00 89.00 114 ALA A CA 1
ATOM 915 C C . ALA A 1 114 ? 18.244 -3.183 -11.124 1.00 89.00 114 ALA A C 1
ATOM 917 O O . ALA A 1 114 ? 18.188 -2.761 -12.281 1.00 89.00 114 ALA A O 1
ATOM 918 N N . TYR A 1 115 ? 17.160 -3.657 -10.502 1.00 87.94 115 TYR A N 1
ATOM 919 C CA . TYR A 1 115 ? 15.856 -3.727 -11.139 1.00 87.94 115 TYR A CA 1
ATOM 920 C C . TYR A 1 115 ? 15.103 -2.402 -11.003 1.00 87.94 115 TYR A C 1
ATOM 922 O O . TYR A 1 115 ? 14.584 -2.061 -9.948 1.00 87.94 115 TYR A O 1
ATOM 930 N N . LYS A 1 116 ? 14.979 -1.667 -12.112 1.00 87.38 116 LYS A N 1
ATOM 931 C CA . LYS A 1 116 ? 14.394 -0.312 -12.147 1.00 87.38 116 LYS A CA 1
ATOM 932 C C . LYS A 1 116 ? 12.916 -0.204 -11.744 1.00 87.38 116 LYS A C 1
ATOM 934 O O . LYS A 1 116 ? 12.412 0.911 -11.617 1.00 87.38 116 LYS A O 1
ATOM 939 N N . TYR A 1 117 ? 12.212 -1.329 -11.637 1.00 89.75 117 TYR A N 1
ATOM 940 C CA . TYR A 1 117 ? 10.816 -1.379 -11.198 1.00 89.75 117 TYR A CA 1
ATOM 941 C C . TYR A 1 117 ? 10.668 -1.955 -9.794 1.00 89.75 117 TYR A C 1
ATOM 943 O O . TYR A 1 117 ? 9.545 -2.198 -9.365 1.00 89.75 117 TYR A O 1
ATOM 951 N N . ASP A 1 118 ? 11.773 -2.189 -9.085 1.00 91.00 118 ASP A N 1
ATOM 952 C CA . ASP A 1 118 ? 11.704 -2.641 -7.708 1.00 91.00 118 ASP A CA 1
ATOM 953 C C . ASP A 1 118 ? 11.016 -1.579 -6.839 1.00 91.00 118 ASP A C 1
ATOM 955 O O . ASP A 1 118 ? 11.248 -0.376 -6.985 1.00 91.00 118 ASP A O 1
ATOM 959 N N . ILE A 1 119 ? 10.132 -2.030 -5.952 1.00 93.06 119 ILE A N 1
ATOM 960 C CA . ILE A 1 119 ? 9.263 -1.170 -5.141 1.00 93.06 119 ILE A CA 1
ATOM 961 C C . ILE A 1 119 ? 9.542 -1.422 -3.669 1.00 93.06 119 ILE A C 1
ATOM 963 O O . ILE A 1 119 ? 9.680 -2.565 -3.237 1.00 93.06 119 ILE A O 1
ATOM 967 N N . GLU A 1 120 ? 9.544 -0.366 -2.873 1.00 95.06 120 GLU A N 1
ATOM 968 C CA . GLU A 1 120 ? 9.549 -0.440 -1.415 1.00 95.06 120 GLU A CA 1
ATOM 969 C C . GLU A 1 120 ? 8.348 0.301 -0.831 1.00 95.06 120 GLU A C 1
ATOM 971 O O . GLU A 1 120 ? 7.764 1.187 -1.463 1.00 95.06 120 GLU A O 1
ATOM 976 N N . LEU A 1 121 ? 7.984 -0.080 0.393 1.00 95.81 121 LEU A N 1
ATOM 977 C CA . LEU A 1 121 ? 6.932 0.562 1.164 1.00 95.81 121 LEU A CA 1
ATOM 978 C C . LEU A 1 121 ? 7.558 1.316 2.333 1.00 95.81 121 LEU A C 1
ATOM 980 O O . LEU A 1 121 ? 8.250 0.729 3.160 1.00 95.81 121 LEU A O 1
ATOM 984 N N . TYR A 1 122 ? 7.274 2.610 2.406 1.00 95.69 122 TYR A N 1
ATOM 985 C CA . TYR A 1 122 ? 7.758 3.485 3.464 1.00 95.69 122 TYR A CA 1
ATOM 986 C C . TYR A 1 122 ? 6.609 3.896 4.365 1.00 95.69 122 TYR A C 1
ATOM 988 O O . TYR A 1 122 ? 5.567 4.319 3.872 1.00 95.69 122 TYR A O 1
ATOM 996 N N . ASP A 1 123 ? 6.813 3.828 5.673 1.00 94.50 123 ASP A N 1
ATOM 997 C CA . ASP A 1 123 ? 5.962 4.534 6.622 1.00 94.50 123 ASP A CA 1
ATOM 998 C C . ASP A 1 123 ? 6.249 6.040 6.517 1.00 94.50 123 ASP A C 1
ATOM 1000 O O . ASP A 1 123 ? 7.391 6.477 6.667 1.00 94.50 123 ASP A O 1
ATOM 1004 N N . ILE A 1 124 ? 5.219 6.828 6.208 1.00 94.38 124 ILE A N 1
ATOM 1005 C CA . ILE A 1 124 ? 5.315 8.282 6.016 1.00 94.38 124 ILE A CA 1
ATOM 1006 C C . ILE A 1 124 ? 4.632 9.071 7.140 1.00 94.38 124 ILE A C 1
ATOM 1008 O O . ILE A 1 124 ? 4.439 10.280 7.015 1.00 94.38 124 ILE A O 1
ATOM 1012 N N . GLY A 1 125 ? 4.269 8.405 8.237 1.00 88.31 125 GLY A N 1
ATOM 1013 C CA . GLY A 1 125 ? 3.826 9.046 9.469 1.00 88.31 125 GLY A CA 1
ATOM 1014 C C . GLY A 1 125 ? 2.387 8.741 9.866 1.00 88.31 125 GLY A C 1
ATOM 1015 O O . GLY A 1 125 ? 1.694 7.900 9.291 1.00 88.31 125 GLY A O 1
ATOM 1016 N N . ALA A 1 126 ? 1.943 9.441 10.906 1.00 84.81 126 ALA A N 1
ATOM 1017 C CA . ALA A 1 126 ? 0.611 9.276 11.460 1.00 84.81 126 ALA A CA 1
ATOM 1018 C C . ALA A 1 126 ? -0.474 9.903 10.573 1.00 84.81 126 ALA A C 1
ATOM 1020 O O . ALA A 1 126 ? -0.277 10.878 9.831 1.00 84.81 126 ALA A O 1
ATOM 1021 N N . TRP A 1 127 ? -1.669 9.345 10.687 1.00 70.56 127 TRP A N 1
ATOM 1022 C CA . TRP A 1 127 ? -2.890 9.996 10.273 1.00 70.56 127 TRP A CA 1
ATOM 1023 C C . TRP A 1 127 ? -3.256 11.074 11.298 1.00 70.56 127 TRP A C 1
ATOM 1025 O O . TRP A 1 127 ? -3.908 10.800 12.294 1.00 70.56 127 TRP A O 1
ATOM 1035 N N . THR A 1 128 ? -2.782 12.290 11.029 1.00 58.53 128 THR A N 1
ATOM 1036 C CA . THR A 1 128 ? -3.300 13.551 11.577 1.00 58.53 128 THR A CA 1
ATOM 1037 C C . THR A 1 128 ? -4.649 13.879 10.966 1.00 58.53 128 THR A C 1
ATOM 1039 O O . THR A 1 128 ? -4.709 13.809 9.707 1.00 58.53 128 THR A O 1
#

Foldseek 3Di:
DDDDPDPVVVVVVVVVVVVCCVVVVVPDPPAPPPPPDDDLKFKEKEAEPQQAAQKWKDWVNHTDPGSGGMDIDMDNPQGKMWTFSPPPDPPDDTDIDGDDGQWYKYWYADPPDPDRRGIDIDTPGGSD

Secondary structure (DSSP, 8-state):
------HHHHHHHHHHHHHHHHHHSSS--------SS--S-EEEEEEE-SSS----EEETTEEPS-TTS-EEEEESS--EEEE-TTTTSTTPPPEEEEPPTTEEEEEEE-TTSS-TT-EEEEEEEE--